Protein AF-A0A8J2KEI0-F1 (afdb_monomer_lite)

InterPro domains:
  IPR017441 Protein kinase, ATP binding site [PS00107] (39-64)

Organism: NCBI:txid39272

Secondary structure (DSSP, 8-state):
-TTTHHHHTTS-------TT---GGG---GGGEEEEEEEEEETTEEEEEEEEEETTEEEEEEEE-

Foldseek 3Di:
DVPPVVVVVVPPPPDDPPPPDDDCVPDDPVVQKAWDDWPADDDPWTKTWIWGQDPNDTDIDIDID

Sequence (65 aa):
MKSLFQKLDKESIHIEPQVDRYSSKWEIPSGDLILGDVIGEGAFGLVRKALMYKNGHKVTVAVKT

pLDDT: mean 84.4, std 16.87, range [49.62, 98.56]

Radius of gyration: 18.34 Å; chains: 1; bounding box: 32×35×42 Å

Structure (mmCIF, N/CA/C/O backbone):
data_AF-A0A8J2KEI0-F1
#
_entry.id   AF-A0A8J2KEI0-F1
#
loop_
_atom_site.group_PDB
_atom_site.id
_atom_site.type_symbol
_a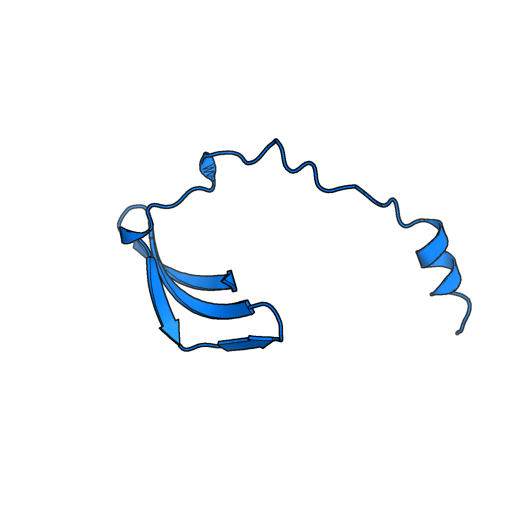tom_site.lab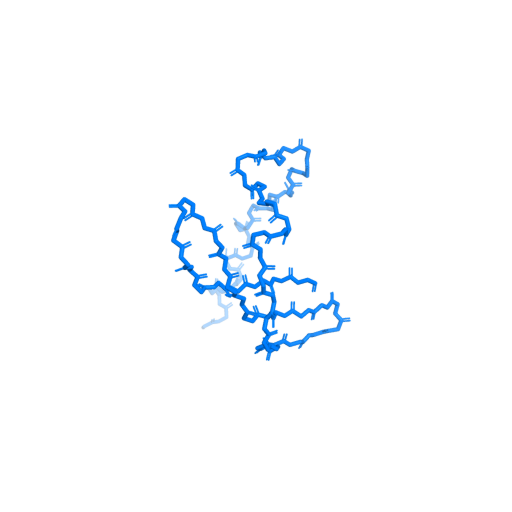el_atom_id
_atom_site.label_alt_id
_atom_site.label_comp_id
_atom_site.label_asym_id
_atom_site.label_entity_id
_atom_site.label_seq_id
_atom_site.pdbx_PDB_ins_code
_atom_site.Cartn_x
_atom_site.Cartn_y
_atom_site.Cartn_z
_atom_site.occupancy
_atom_site.B_iso_or_equiv
_atom_site.auth_seq_id
_atom_site.auth_comp_id
_atom_site.auth_asym_id
_atom_site.auth_atom_id
_atom_site.pdbx_PDB_model_num
ATOM 1 N N . MET A 1 1 ? 10.598 27.488 -30.313 1.00 53.38 1 MET A N 1
ATOM 2 C CA . MET A 1 1 ? 10.104 26.549 -29.277 1.00 53.38 1 MET A CA 1
ATOM 3 C C . MET A 1 1 ? 11.206 25.872 -28.439 1.00 53.38 1 MET A C 1
ATOM 5 O O . MET A 1 1 ? 10.883 25.336 -27.393 1.00 53.38 1 MET A O 1
ATOM 9 N N . LYS A 1 2 ? 12.500 25.923 -28.819 1.00 51.44 2 LYS A N 1
ATOM 10 C CA . LYS A 1 2 ? 13.615 25.359 -28.019 1.00 51.44 2 LYS A CA 1
ATOM 11 C C . LYS A 1 2 ? 14.046 26.195 -26.794 1.00 51.44 2 LYS A C 1
ATOM 13 O O . LYS A 1 2 ? 14.771 25.686 -25.954 1.00 51.44 2 LYS A O 1
ATOM 18 N N . SER A 1 3 ? 13.612 27.455 -26.671 1.00 56.47 3 SER A N 1
ATOM 19 C CA . SER A 1 3 ? 14.156 28.379 -25.658 1.00 56.47 3 SER A CA 1
ATOM 20 C C . SER A 1 3 ? 13.389 28.438 -24.333 1.00 56.47 3 SER A C 1
ATOM 22 O O . SER A 1 3 ? 13.869 29.090 -23.414 1.00 56.47 3 SER A O 1
ATOM 24 N N . LEU A 1 4 ? 12.214 27.802 -24.214 1.00 53.47 4 LEU A N 1
ATOM 25 C CA . LEU A 1 4 ? 11.492 27.735 -22.933 1.00 53.47 4 LEU A CA 1
ATOM 26 C C . LEU A 1 4 ? 12.072 26.653 -22.012 1.00 53.47 4 LEU A C 1
ATOM 28 O O . LEU A 1 4 ? 12.295 26.919 -20.837 1.00 53.47 4 LEU A O 1
ATOM 32 N N . PHE A 1 5 ? 12.392 25.473 -22.552 1.00 53.41 5 PHE A N 1
ATOM 33 C CA . PHE A 1 5 ? 12.968 24.367 -21.776 1.00 53.41 5 PHE A CA 1
ATOM 34 C C . PHE A 1 5 ? 14.356 24.708 -21.220 1.00 53.41 5 PHE A C 1
ATOM 36 O O . PHE A 1 5 ? 14.617 24.506 -20.044 1.00 53.41 5 PHE A O 1
ATOM 43 N N . GLN A 1 6 ? 15.199 25.366 -22.020 1.00 51.56 6 GLN A N 1
ATOM 44 C CA . GLN A 1 6 ? 16.531 25.810 -21.587 1.00 51.56 6 GLN A CA 1
ATOM 45 C C . GLN A 1 6 ? 16.507 26.886 -20.487 1.00 51.56 6 GLN A C 1
ATOM 47 O O . GLN A 1 6 ? 17.518 27.112 -19.824 1.00 51.56 6 GLN A O 1
ATOM 52 N N . LYS A 1 7 ? 15.377 27.588 -20.326 1.00 49.62 7 LYS A N 1
ATOM 53 C CA . LYS A 1 7 ? 15.202 28.625 -19.304 1.00 49.62 7 LYS A CA 1
ATOM 54 C C . LYS A 1 7 ? 14.718 28.035 -17.976 1.00 49.62 7 LYS A C 1
ATOM 56 O O . LYS A 1 7 ? 15.102 28.548 -16.936 1.00 49.62 7 LYS A O 1
ATOM 61 N N . LEU A 1 8 ? 13.950 26.942 -18.021 1.00 53.44 8 LEU A N 1
ATOM 62 C CA . LEU A 1 8 ? 13.483 26.207 -16.838 1.00 53.44 8 LEU A CA 1
ATOM 63 C C . LEU A 1 8 ? 14.622 25.456 -16.125 1.00 53.44 8 LEU A C 1
ATOM 65 O O . LEU A 1 8 ? 14.643 25.427 -14.899 1.00 53.44 8 LEU A O 1
ATOM 69 N N . ASP A 1 9 ? 15.610 24.943 -16.865 1.00 54.62 9 ASP A N 1
ATOM 70 C CA . ASP A 1 9 ? 16.756 24.221 -16.280 1.00 54.62 9 ASP A CA 1
ATOM 71 C C . ASP A 1 9 ? 17.727 25.121 -15.491 1.00 54.62 9 ASP A C 1
ATOM 73 O O . ASP A 1 9 ? 18.488 24.637 -14.658 1.00 54.62 9 ASP A O 1
ATOM 77 N N . LYS A 1 10 ? 17.732 26.440 -15.732 1.00 55.94 10 LYS A N 1
ATOM 78 C CA . LYS A 1 10 ? 18.637 27.368 -15.026 1.00 55.94 10 LYS A CA 1
ATOM 79 C C . LYS A 1 10 ? 18.113 27.834 -13.664 1.00 55.94 10 LYS A C 1
ATOM 81 O O . LYS A 1 10 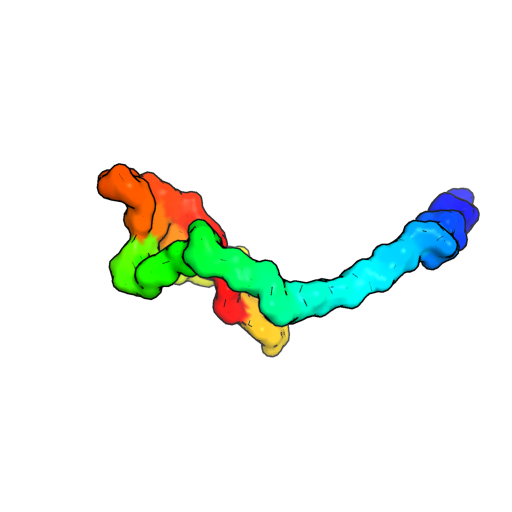? 18.884 28.413 -12.907 1.00 55.94 10 LYS A O 1
ATOM 86 N N . GLU A 1 11 ? 16.845 27.574 -13.349 1.00 61.19 11 GLU A N 1
ATOM 87 C CA . GLU A 1 11 ? 16.199 27.971 -12.086 1.00 61.19 11 GLU A CA 1
ATOM 88 C C . GLU A 1 11 ? 15.731 26.774 -11.242 1.00 61.19 11 GLU A C 1
ATOM 90 O O . GLU A 1 11 ? 15.033 26.947 -10.243 1.00 61.19 11 GLU A O 1
ATOM 95 N N . SER A 1 12 ? 16.116 25.543 -11.591 1.00 65.56 12 SER A N 1
ATOM 96 C CA . SER A 1 12 ? 15.813 24.383 -10.755 1.00 65.56 12 SER A CA 1
ATOM 97 C C . SER A 1 12 ? 16.727 24.372 -9.529 1.00 65.56 12 SER A C 1
ATOM 99 O O . SER A 1 12 ? 17.852 23.872 -9.573 1.00 65.56 12 SER A O 1
ATOM 101 N N . ILE A 1 13 ? 16.245 24.929 -8.419 1.00 69.12 13 ILE A N 1
ATOM 102 C CA . ILE A 1 13 ? 16.858 24.739 -7.103 1.00 69.12 13 ILE A CA 1
ATOM 103 C C . ILE A 1 13 ? 16.784 23.241 -6.790 1.00 69.12 13 ILE A C 1
ATOM 105 O O . ILE A 1 13 ? 15.705 22.697 -6.554 1.00 69.12 13 ILE A O 1
ATOM 109 N N . HIS A 1 14 ? 17.931 22.565 -6.815 1.00 66.44 14 HIS A N 1
ATOM 110 C CA . HIS A 1 14 ? 18.030 21.184 -6.368 1.00 66.44 14 HIS A CA 1
ATOM 111 C C . HIS A 1 14 ? 17.969 21.172 -4.839 1.00 66.44 14 HIS A C 1
ATOM 113 O O . HIS A 1 14 ? 18.943 21.498 -4.164 1.00 66.44 14 HIS A O 1
ATOM 119 N N . ILE A 1 15 ? 16.794 20.866 -4.291 1.00 75.75 15 ILE A N 1
ATOM 120 C CA . ILE A 1 15 ? 16.626 20.658 -2.854 1.00 75.75 15 ILE A CA 1
ATOM 121 C C . ILE A 1 15 ? 16.995 19.206 -2.578 1.00 75.75 15 ILE A C 1
ATOM 123 O O . ILE A 1 15 ? 16.245 18.299 -2.942 1.00 75.75 15 ILE A O 1
ATOM 127 N N . GLU A 1 16 ? 18.141 18.984 -1.937 1.00 77.25 16 GLU A N 1
ATOM 128 C CA . GLU A 1 16 ? 18.476 17.648 -1.459 1.00 77.25 16 GLU A CA 1
ATOM 129 C C . GLU A 1 16 ? 17.446 17.208 -0.409 1.00 77.25 16 GLU A C 1
ATOM 131 O O . GLU A 1 16 ? 17.167 17.962 0.538 1.00 77.25 16 GLU A O 1
ATOM 136 N N . PRO A 1 17 ? 16.847 16.011 -0.556 1.00 72.62 17 PRO A N 1
ATOM 137 C CA . PRO A 1 17 ? 15.884 15.517 0.409 1.00 72.62 17 PRO A CA 1
ATOM 138 C C . PRO A 1 17 ? 16.573 15.371 1.765 1.00 72.62 17 PRO A C 1
ATOM 140 O O . PRO A 1 17 ? 17.527 14.618 1.924 1.00 72.62 17 PRO A O 1
ATOM 143 N N . GLN A 1 18 ? 16.077 16.105 2.758 1.00 72.50 18 GLN A N 1
ATOM 144 C CA . GLN A 1 18 ? 16.540 15.995 4.136 1.00 72.50 18 GLN A CA 1
ATOM 145 C C . GLN A 1 18 ? 16.006 14.673 4.708 1.00 72.50 18 GLN A C 1
ATOM 147 O O . GLN A 1 18 ? 14.868 14.609 5.175 1.00 72.50 18 GLN A O 1
ATOM 152 N N . VAL A 1 19 ? 16.799 13.603 4.614 1.00 64.31 19 VAL A N 1
ATOM 153 C CA . VAL A 1 19 ? 16.395 12.235 5.000 1.00 64.31 19 VAL A CA 1
ATOM 154 C C . VAL A 1 19 ? 16.169 12.113 6.518 1.00 64.31 19 VAL A C 1
ATOM 156 O O . VAL A 1 19 ? 15.422 11.254 6.975 1.00 64.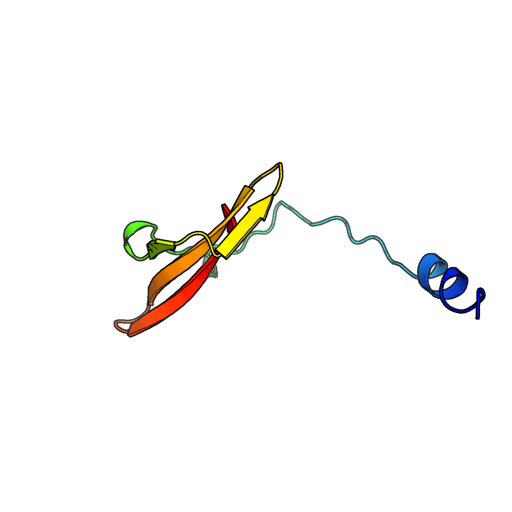31 19 VAL A O 1
ATOM 159 N N . ASP A 1 20 ? 16.716 13.040 7.303 1.00 63.22 20 ASP A N 1
ATOM 160 C CA . ASP A 1 20 ? 16.817 12.922 8.762 1.00 63.22 20 ASP A CA 1
ATOM 161 C C . ASP A 1 20 ? 15.568 13.414 9.519 1.00 63.22 20 ASP A C 1
ATOM 163 O O . ASP A 1 20 ? 15.542 13.432 10.750 1.00 63.22 20 ASP A O 1
ATOM 167 N N . ARG A 1 21 ? 14.522 13.863 8.811 1.00 70.62 21 ARG A N 1
ATOM 168 C CA . ARG A 1 21 ? 13.329 14.488 9.418 1.00 70.62 21 ARG A CA 1
ATOM 169 C C . ARG A 1 21 ? 12.016 13.852 8.967 1.00 70.62 21 ARG A C 1
ATOM 171 O O . ARG A 1 21 ? 11.068 14.554 8.610 1.00 70.62 21 ARG A O 1
ATOM 178 N N . TYR A 1 22 ? 11.923 12.526 9.020 1.00 80.69 22 TYR A N 1
A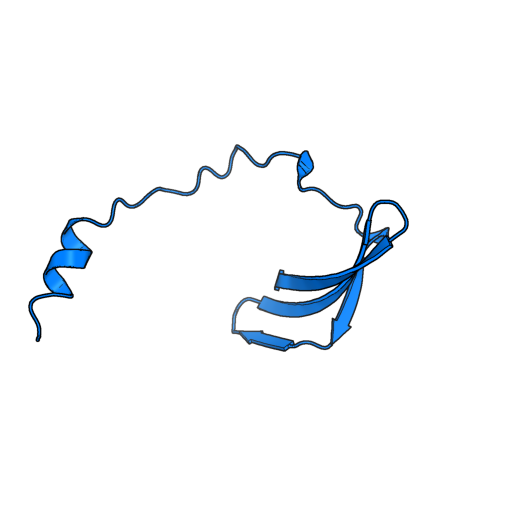TOM 179 C CA . TYR A 1 22 ? 10.622 11.867 8.901 1.00 80.69 22 TYR A CA 1
ATOM 180 C C . TYR A 1 22 ? 9.810 12.062 10.184 1.00 80.69 22 TYR A C 1
ATOM 182 O O . TYR A 1 22 ? 10.235 11.722 11.283 1.00 80.69 22 TYR A O 1
ATOM 190 N N . SER A 1 23 ? 8.626 12.659 10.046 1.00 86.44 23 SER A N 1
ATOM 191 C CA . SER A 1 23 ? 7.704 12.836 11.166 1.00 86.44 23 SER A CA 1
ATOM 192 C C . SER A 1 23 ? 6.909 11.553 11.390 1.00 86.44 23 SER A C 1
ATOM 194 O O . SER A 1 23 ? 6.194 11.117 10.486 1.00 86.44 23 SER A O 1
ATOM 196 N N . SER A 1 24 ? 6.952 11.018 12.611 1.00 89.25 24 SER A N 1
ATOM 197 C CA . SER A 1 24 ? 6.213 9.811 13.019 1.00 89.25 24 SER A CA 1
ATOM 198 C C . SER A 1 24 ? 4.693 9.918 12.851 1.00 89.25 24 SER A C 1
ATOM 200 O O . SER A 1 24 ? 4.001 8.911 12.802 1.00 89.25 24 SER A O 1
ATOM 202 N N . LYS A 1 25 ? 4.141 11.125 12.663 1.00 90.94 25 LYS A N 1
ATOM 203 C CA . LYS A 1 25 ? 2.714 11.323 12.351 1.00 90.94 25 LYS A CA 1
ATOM 204 C C . LYS A 1 25 ? 2.262 10.663 11.039 1.00 90.94 25 LYS A C 1
ATOM 206 O O . LYS A 1 25 ? 1.060 10.558 10.805 1.00 90.94 25 LYS A O 1
ATOM 211 N N . TRP A 1 26 ? 3.207 10.321 10.160 1.00 90.88 26 TRP A N 1
ATOM 212 C CA . TRP A 1 26 ? 2.946 9.631 8.896 1.00 90.88 26 TRP A CA 1
ATOM 213 C C . TRP A 1 26 ? 3.039 8.109 9.009 1.00 90.88 26 TRP A C 1
ATOM 215 O O . TRP A 1 26 ? 2.655 7.421 8.065 1.00 90.88 26 TRP A O 1
ATOM 225 N N . GLU A 1 27 ? 3.539 7.586 10.129 1.00 92.06 27 GLU A N 1
ATOM 226 C CA . GLU A 1 27 ? 3.598 6.147 10.353 1.00 92.06 27 GLU A CA 1
ATOM 227 C C . GLU A 1 27 ? 2.187 5.577 10.490 1.00 92.06 27 GLU A C 1
ATOM 229 O O . GLU A 1 27 ? 1.308 6.153 11.135 1.00 92.06 27 GLU A O 1
ATOM 234 N N . ILE A 1 28 ? 1.982 4.421 9.867 1.00 92.31 28 ILE A N 1
ATOM 235 C CA . ILE A 1 28 ? 0.779 3.612 10.020 1.00 92.31 28 ILE A CA 1
ATOM 236 C C . ILE A 1 28 ? 1.199 2.215 10.483 1.00 92.31 28 ILE A C 1
ATOM 238 O O . ILE A 1 28 ? 2.196 1.689 9.976 1.00 92.31 28 ILE A O 1
ATOM 242 N N . PRO A 1 29 ? 0.472 1.586 11.420 1.00 93.44 29 PRO A N 1
ATOM 243 C CA . PRO A 1 29 ? 0.701 0.185 11.743 1.00 93.44 29 PRO A CA 1
ATOM 244 C C . PRO A 1 29 ? 0.501 -0.682 10.496 1.00 93.44 29 PRO A C 1
ATOM 246 O O . PRO A 1 29 ? -0.506 -0.562 9.802 1.00 93.44 29 PRO A O 1
ATOM 249 N N . SER A 1 30 ? 1.431 -1.592 10.209 1.00 92.31 30 SER A N 1
ATOM 250 C CA . SER A 1 30 ? 1.322 -2.475 9.037 1.00 92.31 30 SER A CA 1
ATOM 251 C C . SER A 1 30 ? 0.084 -3.378 9.086 1.00 92.31 30 SER A C 1
ATOM 253 O O . SER A 1 30 ? -0.483 -3.690 8.044 1.00 92.31 30 SER A O 1
ATOM 255 N N . GLY A 1 31 ? -0.373 -3.747 10.289 1.00 94.75 31 GLY A N 1
ATOM 256 C CA . GLY A 1 31 ? -1.610 -4.508 10.497 1.00 94.75 31 GLY A CA 1
ATOM 257 C C . GLY A 1 31 ? -2.881 -3.774 10.051 1.00 94.75 31 GLY A C 1
ATOM 258 O O . GLY A 1 31 ? -3.881 -4.426 9.761 1.00 94.75 31 GLY A O 1
ATOM 259 N N . ASP A 1 32 ? -2.828 -2.445 9.920 1.00 96.50 32 ASP A N 1
ATOM 260 C CA . ASP A 1 32 ? -3.939 -1.627 9.428 1.00 96.50 32 ASP A CA 1
ATOM 261 C C . ASP A 1 32 ? -3.950 -1.502 7.894 1.00 96.50 32 ASP A C 1
ATOM 263 O O . ASP A 1 32 ? -4.784 -0.785 7.337 1.00 96.50 32 ASP A O 1
ATOM 267 N N . LEU A 1 33 ? -3.052 -2.193 7.183 1.00 97.00 33 LEU A N 1
ATOM 268 C CA . LEU A 1 33 ? -2.915 -2.121 5.731 1.00 97.00 33 LEU A CA 1
ATOM 269 C C . LEU A 1 33 ? -3.045 -3.507 5.086 1.00 97.00 33 LEU A C 1
ATOM 271 O O . LEU A 1 33 ? -2.219 -4.392 5.290 1.00 97.00 33 LEU A O 1
ATOM 275 N N . ILE A 1 34 ? -4.054 -3.680 4.233 1.00 97.12 34 ILE A N 1
ATOM 276 C CA . ILE A 1 34 ? -4.247 -4.902 3.443 1.00 97.12 34 ILE A CA 1
ATOM 277 C C . ILE A 1 34 ? -3.858 -4.616 1.994 1.00 97.12 34 ILE A C 1
ATOM 279 O O . ILE A 1 34 ? -4.533 -3.849 1.303 1.00 97.12 34 ILE A O 1
ATOM 283 N N . LEU A 1 35 ? -2.775 -5.240 1.527 1.00 97.50 35 LEU A N 1
ATOM 284 C CA . LEU A 1 35 ? -2.301 -5.106 0.150 1.00 97.50 35 LEU A CA 1
ATOM 285 C C . LEU A 1 35 ? -3.176 -5.914 -0.817 1.00 97.50 35 LEU A C 1
ATOM 287 O O . LEU A 1 35 ? -3.486 -7.076 -0.567 1.00 97.50 35 LEU A O 1
ATOM 291 N N . GLY A 1 36 ? -3.537 -5.298 -1.938 1.00 97.00 36 GLY A N 1
ATOM 292 C CA . GLY A 1 36 ? -4.261 -5.909 -3.050 1.00 97.00 36 GLY A CA 1
ATOM 293 C C . GLY A 1 36 ? -3.409 -5.965 -4.317 1.00 97.00 36 GLY A C 1
ATOM 294 O O . GLY A 1 36 ? -2.182 -6.081 -4.242 1.00 97.00 36 GLY A O 1
ATOM 295 N N . ASP A 1 37 ? -4.072 -5.880 -5.470 1.00 98.06 37 ASP A N 1
ATOM 296 C CA . ASP A 1 37 ? -3.462 -6.065 -6.790 1.00 98.06 37 ASP A CA 1
ATOM 297 C C . ASP A 1 37 ? -2.381 -5.029 -7.121 1.00 98.06 37 ASP A C 1
ATOM 299 O O . ASP A 1 37 ? -2.440 -3.868 -6.698 1.00 98.06 37 ASP A O 1
ATOM 303 N N . VAL A 1 38 ? -1.404 -5.451 -7.927 1.00 98.31 38 VAL A N 1
ATOM 304 C CA . VAL A 1 38 ? -0.405 -4.559 -8.526 1.00 98.31 38 VAL A CA 1
ATOM 305 C C . VAL A 1 38 ? -1.085 -3.704 -9.592 1.00 98.31 38 VAL A C 1
ATOM 307 O O . VAL A 1 38 ? -1.752 -4.224 -10.483 1.00 98.31 38 VAL A O 1
ATOM 310 N N . ILE A 1 39 ? -0.911 -2.386 -9.497 1.00 98.19 39 ILE A N 1
ATOM 311 C CA . ILE A 1 39 ? -1.430 -1.411 -10.469 1.00 98.19 39 ILE A CA 1
ATOM 312 C C . ILE A 1 39 ? -0.331 -0.844 -11.377 1.00 98.19 39 ILE A C 1
ATOM 314 O O . ILE A 1 39 ? -0.637 -0.241 -12.402 1.00 98.19 39 ILE A O 1
ATOM 318 N N . GLY A 1 40 ? 0.940 -1.037 -11.019 1.00 98.25 40 GLY A N 1
ATOM 319 C CA . GLY A 1 40 ? 2.088 -0.691 -11.851 1.00 98.25 40 GLY A CA 1
ATOM 320 C C . GLY A 1 40 ? 3.388 -1.235 -11.267 1.00 98.25 40 GLY A C 1
ATOM 321 O O . GLY A 1 40 ? 3.520 -1.348 -10.052 1.00 98.25 40 GLY A O 1
ATOM 322 N N . GLU A 1 41 ? 4.349 -1.559 -12.125 1.00 98.56 41 GLU A N 1
ATOM 323 C CA . GLU A 1 41 ? 5.637 -2.146 -11.748 1.00 98.56 41 GLU A CA 1
ATOM 324 C C . GLU A 1 41 ? 6.758 -1.544 -12.597 1.00 98.56 41 GLU A C 1
ATOM 326 O O . GLU A 1 41 ? 6.561 -1.210 -13.768 1.00 98.56 41 GLU A O 1
ATOM 331 N N . GLY A 1 42 ? 7.931 -1.378 -11.993 1.00 97.50 42 GLY A N 1
ATOM 332 C CA . GLY A 1 42 ? 9.150 -0.954 -12.666 1.00 97.50 42 GLY A CA 1
ATOM 333 C C . GLY A 1 42 ? 10.371 -1.679 -12.107 1.00 97.50 42 GLY A C 1
ATOM 334 O O . GLY A 1 42 ? 10.271 -2.484 -11.189 1.00 97.50 42 GLY A O 1
ATOM 335 N N . ALA A 1 43 ? 11.552 -1.353 -12.633 1.00 97.88 43 ALA A N 1
ATOM 336 C CA . ALA A 1 43 ? 12.788 -2.083 -12.334 1.00 97.88 43 ALA A CA 1
ATOM 337 C C . ALA A 1 43 ? 13.185 -2.129 -10.842 1.00 97.88 43 ALA A C 1
ATOM 339 O O . ALA A 1 43 ? 13.960 -2.995 -10.450 1.00 97.88 43 ALA A O 1
ATOM 340 N N . PHE A 1 44 ? 12.682 -1.203 -10.020 1.00 97.19 44 PHE A N 1
ATOM 341 C CA . PHE A 1 44 ? 13.098 -1.033 -8.622 1.00 97.19 44 PHE A CA 1
ATOM 342 C C . PHE A 1 44 ? 11.937 -1.046 -7.625 1.00 97.19 44 PHE A C 1
ATOM 344 O O . PHE A 1 44 ? 12.112 -0.616 -6.489 1.00 97.19 44 PHE A O 1
ATOM 351 N N . GLY A 1 45 ? 10.747 -1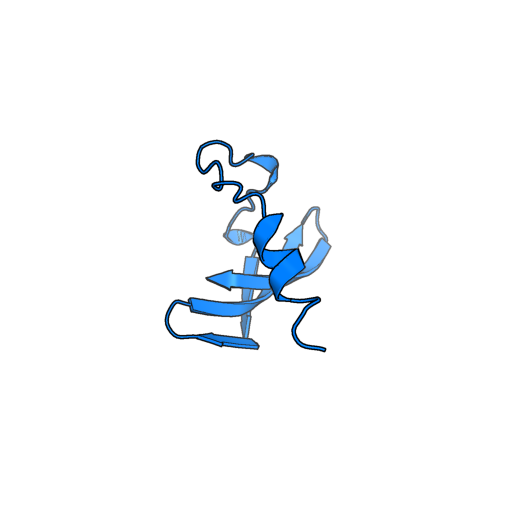.470 -8.046 1.00 97.38 45 GLY A N 1
ATOM 352 C CA . GLY A 1 45 ? 9.597 -1.530 -7.154 1.00 97.38 45 GLY A CA 1
ATOM 353 C C . GLY A 1 45 ? 8.271 -1.523 -7.888 1.00 97.38 45 GLY A C 1
ATOM 354 O O . GLY A 1 45 ? 8.200 -1.475 -9.121 1.00 97.38 45 GLY A O 1
ATOM 355 N N . LEU A 1 46 ? 7.204 -1.538 -7.105 1.00 98.25 46 LEU A N 1
ATOM 356 C CA . LEU A 1 46 ? 5.845 -1.642 -7.613 1.00 98.25 46 LEU A CA 1
ATOM 357 C C . LEU A 1 46 ? 4.880 -0.776 -6.816 1.00 98.25 46 LEU A C 1
ATOM 359 O O . LEU A 1 46 ? 5.152 -0.340 -5.697 1.00 98.25 46 LEU A O 1
ATOM 363 N N . VAL A 1 47 ? 3.730 -0.518 -7.420 1.00 98.50 47 VAL A N 1
ATOM 364 C CA . VAL A 1 47 ? 2.605 0.156 -6.794 1.00 98.50 47 VAL A CA 1
ATOM 365 C C . VAL A 1 47 ? 1.440 -0.819 -6.737 1.00 98.50 47 VAL A C 1
ATOM 367 O O . VAL A 1 47 ? 1.066 -1.421 -7.744 1.00 98.50 47 VAL A O 1
ATOM 370 N N . ARG A 1 48 ? 0.847 -0.960 -5.555 1.00 98.44 48 ARG A N 1
ATOM 371 C CA . ARG A 1 48 ? -0.323 -1.799 -5.285 1.00 98.44 48 ARG A CA 1
ATOM 372 C C . ARG A 1 48 ? -1.517 -0.961 -4.880 1.00 98.44 48 ARG A C 1
ATOM 374 O O . ARG A 1 48 ? -1.368 0.040 -4.180 1.00 98.44 48 ARG A O 1
ATOM 381 N N . LYS A 1 49 ? -2.713 -1.414 -5.242 1.00 98.25 49 LYS A N 1
ATOM 382 C CA . LYS A 1 49 ? -3.936 -1.003 -4.550 1.00 98.25 49 LYS A CA 1
ATOM 383 C C . LYS A 1 49 ? -3.909 -1.597 -3.141 1.00 98.25 49 LYS A C 1
ATOM 385 O O . LYS A 1 49 ? -3.465 -2.727 -2.962 1.00 98.25 49 LYS A O 1
ATOM 390 N N . ALA A 1 50 ? -4.395 -0.873 -2.144 1.00 98.12 50 ALA A N 1
ATOM 391 C CA . ALA A 1 50 ? -4.532 -1.391 -0.788 1.00 98.12 50 ALA A CA 1
ATOM 392 C C . ALA A 1 50 ? -5.779 -0.836 -0.101 1.00 98.12 50 ALA A C 1
ATOM 394 O O . ALA A 1 50 ? -6.344 0.182 -0.514 1.00 98.12 50 ALA A O 1
ATOM 395 N N . LEU A 1 51 ? -6.197 -1.515 0.962 1.00 98.06 51 LEU A N 1
ATOM 396 C CA . LEU A 1 51 ? -7.231 -1.058 1.876 1.00 98.06 51 LEU A CA 1
ATOM 397 C C . LEU A 1 51 ? -6.579 -0.719 3.217 1.00 98.06 51 LEU A C 1
ATOM 399 O O . LEU A 1 51 ? -5.990 -1.593 3.848 1.00 98.06 51 LEU A O 1
ATOM 403 N N . MET A 1 52 ? -6.688 0.536 3.640 1.00 97.62 52 MET A N 1
ATOM 404 C CA . MET A 1 52 ? -6.167 1.021 4.915 1.00 97.62 52 MET A CA 1
ATOM 405 C C . MET A 1 52 ? -7.309 1.222 5.911 1.00 97.62 52 MET A C 1
ATOM 407 O O . MET A 1 52 ? -8.338 1.814 5.568 1.00 97.62 52 MET A O 1
ATOM 411 N N . TYR A 1 53 ? -7.108 0.778 7.145 1.00 96.69 53 TYR A N 1
ATOM 412 C CA . TYR A 1 53 ? -7.966 1.085 8.281 1.00 96.69 53 TYR A CA 1
ATOM 413 C C . TYR A 1 53 ? -7.421 2.317 8.997 1.00 96.69 53 TYR A C 1
ATOM 415 O O . TYR A 1 53 ? -6.273 2.351 9.422 1.00 96.69 53 TYR A O 1
ATOM 423 N N . LYS A 1 54 ? -8.234 3.364 9.122 1.00 91.25 54 LYS A N 1
ATOM 424 C CA . LYS A 1 54 ? -7.851 4.586 9.831 1.00 91.25 54 LYS A CA 1
ATOM 425 C C . LYS A 1 54 ? -9.048 5.139 10.577 1.00 91.25 54 LYS A C 1
ATOM 427 O O . LYS A 1 54 ? -10.082 5.406 9.971 1.00 91.25 54 LYS A O 1
ATOM 432 N N . ASN A 1 55 ? -8.903 5.317 11.889 1.00 89.56 55 ASN A N 1
ATOM 433 C CA . ASN A 1 55 ? -9.952 5.846 12.767 1.00 89.56 55 ASN A CA 1
ATOM 434 C C . ASN A 1 55 ? -11.294 5.098 12.619 1.00 89.56 55 ASN A C 1
ATOM 436 O O . ASN A 1 55 ? -12.349 5.718 12.573 1.00 89.56 55 ASN A O 1
ATOM 440 N N . GLY A 1 56 ? -11.252 3.769 12.468 1.00 89.94 56 GLY A N 1
ATOM 441 C CA . GLY A 1 56 ? -12.450 2.940 12.277 1.00 89.94 56 GLY A CA 1
ATOM 442 C C . GLY A 1 56 ? -13.036 2.946 10.859 1.00 89.94 56 GLY A C 1
ATOM 443 O O . GLY A 1 56 ? -14.002 2.232 10.599 1.00 89.94 56 GLY A O 1
ATOM 444 N N . HIS A 1 57 ? -12.448 3.692 9.920 1.00 94.38 57 HIS A N 1
ATOM 445 C CA . HIS A 1 57 ? -12.891 3.748 8.529 1.00 94.38 57 HIS A CA 1
ATOM 446 C C . HIS A 1 57 ? -11.946 2.997 7.594 1.00 94.38 57 HIS A C 1
ATOM 448 O O . HIS A 1 57 ? -10.732 2.979 7.787 1.00 94.38 57 HIS A O 1
ATOM 454 N N . LYS A 1 58 ? -12.522 2.414 6.540 1.00 96.56 58 LYS A N 1
ATOM 455 C CA . LYS A 1 58 ? -11.793 1.778 5.441 1.00 96.56 58 LYS A CA 1
ATOM 456 C C . LYS A 1 58 ? -11.585 2.780 4.313 1.00 96.56 58 LYS A C 1
ATOM 458 O O . LYS A 1 58 ? -12.554 3.352 3.817 1.00 96.56 58 LYS A O 1
ATOM 463 N N . VAL A 1 59 ? -10.343 2.950 3.875 1.00 97.75 59 VAL A N 1
ATOM 464 C CA . VAL A 1 59 ? -9.982 3.849 2.773 1.00 97.75 59 VAL A CA 1
ATOM 465 C C . VAL A 1 59 ? -9.158 3.083 1.746 1.00 97.75 59 VAL A C 1
ATOM 467 O O . VAL A 1 59 ? -8.222 2.370 2.097 1.00 97.75 59 VAL A O 1
ATOM 470 N N . THR A 1 60 ? -9.510 3.215 0.466 1.00 97.81 60 THR A N 1
ATOM 471 C CA . THR A 1 60 ? -8.696 2.656 -0.624 1.00 97.81 60 THR A CA 1
ATOM 472 C C . THR A 1 60 ? -7.510 3.577 -0.887 1.00 97.81 60 THR A C 1
ATOM 474 O O . THR A 1 60 ? -7.699 4.779 -1.063 1.00 97.81 60 THR A O 1
ATOM 477 N N . VAL A 1 61 ? -6.303 3.020 -0.926 1.00 97.75 61 VAL A N 1
ATOM 478 C CA . VAL A 1 61 ? -5.047 3.758 -1.119 1.00 97.75 61 VAL A CA 1
ATOM 479 C C . VAL A 1 61 ? -4.158 3.071 -2.159 1.00 97.75 61 VAL A C 1
ATOM 481 O O . VAL A 1 61 ? -4.424 1.938 -2.567 1.00 97.75 61 VAL A O 1
ATOM 484 N N . ALA A 1 62 ? -3.098 3.759 -2.579 1.00 98.31 62 ALA A N 1
ATOM 485 C CA . ALA A 1 62 ? -2.007 3.181 -3.353 1.00 98.31 62 ALA A CA 1
ATOM 486 C C . ALA A 1 62 ? -0.754 3.091 -2.475 1.00 98.31 62 ALA A C 1
ATOM 488 O O . ALA A 1 62 ? -0.446 4.028 -1.737 1.00 98.31 62 ALA A O 1
ATOM 489 N N . VAL A 1 63 ? -0.038 1.975 -2.560 1.00 97.75 63 VAL A N 1
ATOM 490 C CA . VAL A 1 63 ? 1.165 1.707 -1.764 1.00 97.75 63 VAL A CA 1
ATOM 491 C C . VAL A 1 63 ? 2.312 1.447 -2.717 1.00 97.75 63 VAL A C 1
ATOM 493 O O . VAL A 1 63 ? 2.207 0.561 -3.563 1.00 97.75 63 VAL A O 1
ATOM 496 N N . LYS A 1 64 ? 3.390 2.217 -2.579 1.00 97.81 64 LYS A N 1
ATOM 497 C CA . LYS A 1 64 ? 4.648 1.973 -3.281 1.00 97.81 64 LYS A CA 1
ATOM 498 C C . LYS A 1 64 ? 5.556 1.147 -2.373 1.00 97.81 64 LYS A C 1
ATOM 500 O O . LYS A 1 64 ? 5.768 1.544 -1.228 1.00 97.81 64 LYS A O 1
ATOM 505 N N . THR A 1 65 ? 6.055 0.030 -2.884 1.00 91.62 65 THR A N 1
ATOM 506 C CA . THR A 1 65 ? 6.980 -0.881 -2.194 1.00 91.62 65 THR A CA 1
ATOM 507 C C . THR A 1 65 ? 8.195 -1.149 -3.052 1.00 91.62 65 THR A C 1
ATOM 509 O O . THR A 1 65 ? 8.001 -1.259 -4.288 1.00 91.62 65 THR A O 1
#